Protein AF-A0A2I1I777-F1 (afdb_monomer_lite)

Sequence (122 aa):
MTDQSMSDSGEATPDEAKGPEFEAITSQEALDQIISKRLERERRKYADYDDLKAKAAQADDTASKLAQAQARLDQIEADQQCAQWRSQVSEETGVPAELLRGNTLEELQAHGEAEGAAERRT

Secondary structure (DSSP, 8-state):
------------------PPPPPP--SHHHHHHHHHHHHHHHHHTTTTHHHHHHHHHHHHHHHHHHHHHHHHHHHHHHHHHHHHHHHHHHHHH-S-TTT---SSHHHHHHHHHHHHHHHTT-

Foldseek 3Di:
DDDDDDDDDDDDDPPPPPDDDDDDDPDPVSVVVVVVVVVVVVCVVCVCVVVVVVVVVVVVVVVVVVVVVVVVVVVVVLVVVQQVLLVVLCVVLVPHSVPADDSDSVSRNVRSVVVSVVVVVD

pLDDT: mean 85.63, std 18.11, range [38.62, 98.38]

Struc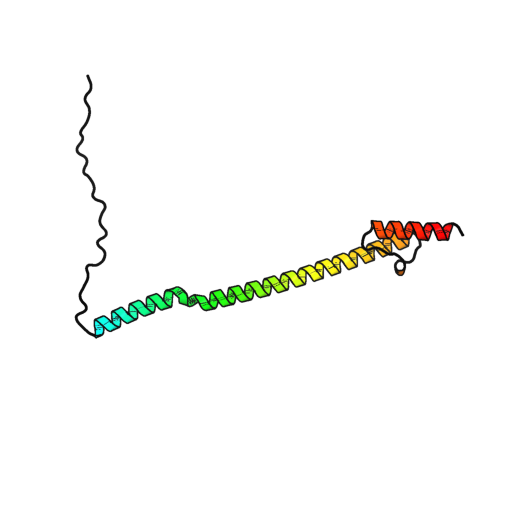ture (mmCIF, N/CA/C/O backbone):
data_AF-A0A2I1I777-F1
#
_entry.id   AF-A0A2I1I777-F1
#
loop_
_atom_site.group_PDB
_atom_site.id
_atom_site.type_symbol
_atom_site.label_atom_id
_atom_site.label_alt_id
_atom_site.label_comp_id
_atom_site.label_asym_id
_atom_site.label_entity_id
_atom_site.label_seq_id
_atom_site.pdbx_PDB_ins_code
_atom_site.Cartn_x
_atom_site.Cartn_y
_atom_site.Cartn_z
_atom_site.occupancy
_atom_site.B_iso_or_equiv
_atom_site.auth_seq_id
_atom_site.auth_comp_id
_atom_site.auth_asym_id
_atom_site.auth_atom_id
_atom_site.pdbx_PDB_model_num
ATOM 1 N N . MET A 1 1 ? 78.706 17.013 10.220 1.00 38.62 1 MET A N 1
ATOM 2 C CA . MET A 1 1 ? 77.510 17.669 9.662 1.00 38.62 1 MET A CA 1
ATOM 3 C C . MET A 1 1 ? 77.024 16.783 8.539 1.00 38.62 1 MET A C 1
ATOM 5 O O . MET A 1 1 ? 77.784 16.534 7.616 1.00 38.62 1 MET A O 1
ATOM 9 N N . THR A 1 2 ? 75.845 16.205 8.730 1.00 46.03 2 THR A N 1
ATOM 10 C CA . THR A 1 2 ? 75.063 15.468 7.738 1.00 46.03 2 THR A CA 1
ATOM 11 C C . THR A 1 2 ? 74.931 16.279 6.457 1.00 46.03 2 THR A C 1
ATOM 13 O O . THR A 1 2 ? 74.611 17.460 6.549 1.00 46.03 2 THR A O 1
ATOM 16 N N . ASP A 1 3 ? 75.096 15.646 5.300 1.00 38.94 3 ASP A N 1
ATOM 17 C CA . ASP A 1 3 ? 74.201 15.946 4.189 1.00 38.94 3 ASP A CA 1
ATOM 18 C C . ASP A 1 3 ? 73.874 14.661 3.427 1.00 38.94 3 ASP A C 1
ATOM 20 O O . ASP A 1 3 ? 74.713 13.780 3.228 1.00 38.94 3 ASP A O 1
ATOM 24 N N . GLN A 1 4 ? 72.590 14.530 3.148 1.00 43.94 4 GLN A N 1
ATOM 25 C CA . GLN A 1 4 ? 71.863 13.350 2.734 1.00 43.94 4 GLN A CA 1
ATOM 26 C C . GLN A 1 4 ? 71.060 13.758 1.496 1.00 43.94 4 GLN A C 1
ATOM 28 O O . GLN A 1 4 ? 70.528 14.864 1.451 1.00 43.94 4 GLN A O 1
ATOM 33 N N . SER A 1 5 ? 70.885 12.819 0.562 1.00 48.41 5 SER A N 1
ATOM 34 C CA . SER A 1 5 ? 70.119 12.942 -0.695 1.00 48.41 5 SER A CA 1
ATOM 35 C C . SER A 1 5 ? 70.885 13.658 -1.821 1.00 48.41 5 SER A C 1
ATOM 37 O O . SER A 1 5 ? 71.534 14.665 -1.610 1.00 48.41 5 SER A O 1
ATOM 39 N N . MET A 1 6 ? 70.928 13.144 -3.047 1.00 40.69 6 MET A N 1
ATOM 40 C CA . MET A 1 6 ? 69.779 12.693 -3.825 1.00 40.69 6 MET A CA 1
ATOM 41 C C . MET A 1 6 ? 70.015 11.307 -4.431 1.00 40.69 6 MET A C 1
ATOM 43 O O . MET A 1 6 ? 70.941 11.096 -5.212 1.00 40.69 6 MET A O 1
ATOM 47 N N . SER A 1 7 ? 69.157 10.359 -4.051 1.00 40.34 7 SER A N 1
ATOM 48 C CA . SER A 1 7 ? 68.956 9.132 -4.812 1.00 40.34 7 SER A CA 1
ATOM 49 C C . SER A 1 7 ? 68.164 9.468 -6.066 1.00 40.34 7 SER A C 1
ATOM 51 O O . SER A 1 7 ? 67.049 9.978 -5.990 1.00 40.34 7 SER A O 1
ATOM 53 N N . ASP A 1 8 ? 68.786 9.156 -7.193 1.00 49.66 8 ASP A N 1
ATOM 54 C CA . ASP A 1 8 ? 68.143 8.758 -8.433 1.00 49.66 8 ASP A CA 1
ATOM 55 C C . ASP A 1 8 ? 66.994 7.778 -8.130 1.00 49.66 8 ASP A C 1
ATOM 57 O O . ASP A 1 8 ? 67.182 6.719 -7.526 1.00 49.66 8 ASP A O 1
ATOM 61 N N . SER A 1 9 ? 65.770 8.167 -8.463 1.00 41.19 9 SER A N 1
ATOM 62 C CA . SER A 1 9 ? 64.634 7.255 -8.549 1.00 41.19 9 SER A CA 1
ATOM 63 C C . SER A 1 9 ? 63.672 7.823 -9.567 1.00 41.19 9 SER A C 1
ATOM 65 O O . SER A 1 9 ? 63.093 8.891 -9.375 1.00 41.19 9 SER A O 1
ATOM 67 N N . GLY A 1 10 ? 63.608 7.097 -10.681 1.00 39.56 10 GLY A N 1
ATOM 68 C CA . GLY A 1 10 ? 62.909 7.449 -11.897 1.00 39.56 10 GLY A CA 1
ATOM 69 C C . GLY A 1 10 ? 61.482 7.906 -11.656 1.00 39.56 10 GLY A C 1
ATOM 70 O O . GLY A 1 10 ? 60.682 7.258 -10.979 1.00 39.56 10 GLY A O 1
ATOM 71 N N . GLU A 1 11 ? 61.178 9.027 -12.286 1.00 39.62 11 GLU A N 1
ATOM 72 C CA . GLU A 1 11 ? 59.833 9.503 -12.515 1.00 39.62 11 GLU A CA 1
ATOM 73 C C . GLU A 1 11 ? 59.155 8.520 -13.479 1.00 39.62 11 GLU A C 1
ATOM 75 O O . GLU A 1 11 ? 59.366 8.543 -14.691 1.00 39.62 11 GLU A O 1
ATOM 80 N N . ALA A 1 12 ? 58.408 7.572 -12.913 1.00 43.31 12 ALA A N 1
ATOM 81 C CA . ALA A 1 12 ? 57.490 6.739 -13.667 1.00 43.31 12 ALA A CA 1
ATOM 82 C C . ALA A 1 12 ? 56.360 7.643 -14.167 1.00 43.31 12 ALA A C 1
ATOM 84 O O . ALA A 1 12 ? 55.487 8.061 -13.404 1.00 43.31 12 ALA A O 1
ATOM 85 N N . THR A 1 13 ? 56.409 7.970 -15.453 1.00 43.97 13 THR A N 1
ATOM 86 C CA . THR A 1 13 ? 55.297 8.575 -16.174 1.00 43.97 13 THR A CA 1
ATOM 87 C C . THR A 1 13 ? 54.058 7.685 -16.012 1.00 43.97 13 THR A C 1
ATOM 89 O O . THR A 1 13 ? 54.153 6.469 -16.200 1.00 43.97 13 THR A O 1
ATOM 92 N N . PRO A 1 14 ? 52.890 8.238 -15.633 1.00 48.19 14 PRO A N 1
ATOM 93 C CA . PRO A 1 14 ? 51.645 7.490 -15.675 1.00 48.19 14 PRO A CA 1
ATOM 94 C C . PRO A 1 14 ? 51.404 7.067 -17.121 1.00 48.19 14 PRO A C 1
ATOM 96 O O . PRO A 1 14 ? 51.366 7.914 -18.010 1.00 48.19 14 PRO A O 1
ATOM 99 N N . ASP A 1 15 ? 51.292 5.759 -17.326 1.00 45.09 15 ASP A N 1
ATOM 100 C CA . ASP A 1 15 ? 50.924 5.108 -18.577 1.00 45.09 15 ASP A CA 1
ATOM 101 C C . ASP A 1 15 ? 49.669 5.789 -19.150 1.00 45.09 15 ASP A C 1
ATOM 103 O O . ASP A 1 15 ? 48.544 5.586 -18.681 1.00 45.09 15 ASP A O 1
ATOM 107 N N . GLU A 1 16 ? 49.874 6.686 -20.118 1.00 53.00 16 GLU A N 1
ATOM 108 C CA . GLU A 1 16 ? 48.813 7.225 -20.952 1.00 53.00 16 GLU A CA 1
ATOM 109 C C . GLU A 1 16 ? 48.214 6.037 -21.696 1.00 53.00 16 GLU A C 1
ATOM 111 O O . GLU A 1 16 ? 48.751 5.580 -22.706 1.00 53.00 16 GLU A O 1
ATOM 116 N N . ALA A 1 17 ? 47.078 5.540 -21.204 1.00 54.75 17 ALA A N 1
ATOM 117 C CA . ALA A 1 17 ? 46.202 4.667 -21.964 1.00 54.75 17 ALA A CA 1
ATOM 118 C C . ALA A 1 17 ? 45.748 5.435 -23.213 1.00 54.75 17 ALA A C 1
ATOM 120 O O . ALA A 1 17 ? 44.706 6.095 -23.222 1.00 54.75 17 ALA A O 1
ATOM 121 N N . LYS A 1 18 ? 46.578 5.390 -24.260 1.00 60.12 18 LYS A N 1
ATOM 122 C CA . LYS A 1 18 ? 46.304 5.931 -25.583 1.00 60.12 18 LYS A CA 1
ATOM 123 C C . LYS A 1 18 ? 45.032 5.233 -26.052 1.00 60.12 18 LYS A C 1
ATOM 125 O O . LYS A 1 18 ? 45.045 4.058 -26.420 1.00 60.12 18 LYS A O 1
ATOM 130 N N . GLY A 1 19 ? 43.905 5.938 -25.952 1.00 68.56 19 GLY A N 1
ATOM 131 C CA . GLY A 1 19 ? 42.663 5.505 -26.577 1.00 68.56 19 GLY A CA 1
ATOM 132 C C . GLY A 1 19 ? 42.920 5.218 -28.061 1.00 68.56 19 GLY A C 1
ATOM 133 O O . GLY A 1 19 ? 43.891 5.740 -28.615 1.00 68.56 19 GLY A O 1
ATOM 134 N N . PRO A 1 20 ? 42.093 4.378 -28.704 1.00 77.44 20 PRO A N 1
ATOM 135 C CA . PRO A 1 20 ? 42.325 3.978 -30.089 1.00 77.44 20 PRO A CA 1
ATOM 136 C C . PRO A 1 20 ? 42.567 5.211 -30.973 1.00 77.44 20 PRO A C 1
ATOM 138 O O . PRO A 1 20 ? 41.773 6.155 -30.943 1.00 77.44 20 PRO A O 1
ATOM 141 N N . GLU A 1 21 ? 43.682 5.214 -31.715 1.00 83.56 21 GLU A N 1
ATOM 142 C CA . GLU A 1 21 ? 43.982 6.263 -32.693 1.00 83.56 21 GLU A CA 1
ATOM 143 C C . GLU A 1 21 ? 42.861 6.316 -33.740 1.00 83.56 21 GLU A C 1
ATOM 145 O O . GLU A 1 21 ? 42.264 5.298 -34.094 1.00 83.56 21 GLU A O 1
ATOM 150 N N . PHE A 1 22 ? 42.519 7.523 -34.194 1.00 83.38 22 PHE A N 1
ATOM 151 C CA . PHE A 1 22 ? 41.424 7.703 -35.140 1.00 83.38 22 PHE A CA 1
ATOM 152 C C . PHE A 1 22 ? 41.762 7.056 -36.487 1.00 83.38 22 PHE A C 1
ATOM 154 O O . PHE A 1 22 ? 42.671 7.498 -37.188 1.00 83.38 22 PHE A O 1
ATOM 161 N N . GLU A 1 23 ? 40.969 6.062 -36.877 1.00 83.75 23 GLU A N 1
ATOM 162 C CA . GLU A 1 23 ? 40.995 5.484 -38.216 1.00 83.75 23 GLU A CA 1
ATOM 163 C C . GLU A 1 23 ? 39.903 6.126 -39.077 1.00 83.75 23 GLU A C 1
ATOM 165 O O . GLU A 1 23 ? 38.711 6.083 -38.753 1.00 83.75 23 GLU A O 1
ATOM 170 N N . ALA A 1 24 ? 40.311 6.740 -40.191 1.00 86.75 24 ALA A N 1
ATOM 171 C CA . ALA A 1 24 ? 39.379 7.344 -41.131 1.00 86.75 24 ALA A CA 1
ATOM 172 C C . ALA A 1 24 ? 38.516 6.267 -41.805 1.00 86.75 24 ALA A C 1
ATOM 174 O O . ALA A 1 24 ? 39.018 5.264 -42.309 1.00 86.75 24 ALA A O 1
ATOM 175 N N . ILE A 1 25 ? 37.208 6.507 -41.858 1.00 89.25 25 ILE A N 1
ATOM 176 C CA . ILE A 1 25 ? 36.258 5.626 -42.538 1.00 89.25 25 ILE A CA 1
ATOM 177 C C . ILE A 1 25 ? 36.419 5.821 -44.050 1.00 89.25 25 ILE A C 1
ATOM 179 O O . ILE A 1 25 ? 36.154 6.904 -44.568 1.00 89.25 25 ILE A O 1
ATOM 183 N N . THR A 1 26 ? 36.858 4.781 -44.759 1.00 91.00 26 THR A N 1
ATOM 184 C CA . THR A 1 26 ? 37.177 4.838 -46.200 1.00 91.00 26 THR A CA 1
ATOM 185 C C . THR A 1 26 ? 36.155 4.131 -47.094 1.00 91.00 26 THR A C 1
ATOM 187 O O . THR A 1 26 ? 36.318 4.110 -48.313 1.00 91.00 26 THR A O 1
ATOM 190 N N . SER A 1 27 ? 35.080 3.576 -46.521 1.00 94.62 27 SER A N 1
ATOM 191 C CA . SER A 1 27 ? 34.000 2.919 -47.265 1.00 94.62 27 SER A CA 1
ATOM 192 C C . SER A 1 27 ? 32.623 3.155 -46.636 1.00 94.62 27 SER A C 1
ATOM 194 O O . SER A 1 27 ? 32.498 3.364 -45.428 1.00 94.62 27 SER A O 1
ATOM 196 N N . GLN A 1 28 ? 31.573 3.086 -47.463 1.00 94.88 28 GLN A N 1
ATOM 197 C CA . GLN A 1 28 ? 30.183 3.202 -47.008 1.00 94.88 28 GLN A CA 1
ATOM 198 C C . GLN A 1 28 ? 29.801 2.067 -46.047 1.00 94.88 28 GLN A C 1
ATOM 200 O O . GLN A 1 28 ? 29.150 2.300 -45.037 1.00 94.88 28 GLN A O 1
ATOM 205 N N . GLU A 1 29 ? 30.260 0.846 -46.316 1.00 94.75 29 GLU A N 1
ATOM 206 C CA . GLU A 1 29 ? 29.985 -0.305 -45.454 1.00 94.75 29 GLU A CA 1
ATOM 207 C C . GLU A 1 29 ? 30.586 -0.123 -44.051 1.00 94.75 29 GLU A C 1
ATOM 209 O O . GLU A 1 29 ? 29.927 -0.399 -43.048 1.00 94.75 29 GLU A O 1
ATOM 214 N N . ALA A 1 30 ? 31.812 0.406 -43.958 1.00 92.50 30 ALA A N 1
ATOM 215 C CA . ALA A 1 30 ? 32.439 0.707 -42.673 1.00 92.50 30 ALA A CA 1
ATOM 216 C C . ALA A 1 30 ? 31.664 1.791 -41.903 1.00 92.50 30 ALA A C 1
ATOM 218 O O . ALA A 1 30 ? 31.502 1.684 -40.684 1.00 92.50 30 ALA A O 1
ATOM 219 N N . LEU A 1 31 ? 31.126 2.792 -42.609 1.00 93.75 31 LEU A N 1
ATOM 220 C CA . LEU A 1 31 ? 30.256 3.809 -42.020 1.00 93.75 31 LEU A CA 1
ATOM 221 C C . LEU A 1 31 ? 28.979 3.184 -41.436 1.00 93.75 31 LEU A C 1
ATOM 223 O O . LEU A 1 31 ? 28.678 3.391 -40.258 1.00 93.75 31 LEU A O 1
ATOM 227 N N . ASP A 1 32 ? 28.269 2.375 -42.221 1.00 96.00 32 ASP A N 1
ATOM 228 C CA . ASP A 1 32 ? 27.007 1.747 -41.815 1.00 96.00 32 ASP A CA 1
ATOM 229 C C . ASP A 1 32 ? 27.195 0.805 -40.618 1.00 96.00 32 ASP A C 1
ATOM 231 O O . ASP A 1 32 ? 26.379 0.792 -39.689 1.00 96.00 32 ASP A O 1
ATOM 235 N N . GLN A 1 33 ? 28.304 0.059 -40.579 1.00 93.94 33 GLN A N 1
ATOM 236 C CA . GLN A 1 33 ? 28.645 -0.804 -39.447 1.00 93.94 33 GLN A CA 1
ATOM 237 C C . GLN A 1 33 ? 28.900 -0.007 -38.163 1.00 93.94 33 GLN A C 1
ATOM 239 O O . GLN A 1 33 ? 28.422 -0.391 -37.091 1.00 93.94 33 GLN A O 1
ATOM 244 N N . ILE A 1 34 ? 29.649 1.098 -38.240 1.00 93.56 34 ILE A N 1
ATOM 245 C CA . ILE A 1 34 ? 29.945 1.945 -37.076 1.00 93.56 34 ILE A CA 1
ATOM 246 C C . ILE A 1 34 ? 28.662 2.596 -36.551 1.00 93.56 34 ILE A C 1
ATOM 248 O O . ILE A 1 34 ? 28.419 2.579 -35.338 1.00 93.56 34 ILE A O 1
ATOM 252 N N . ILE A 1 35 ? 27.817 3.111 -37.450 1.00 94.50 35 ILE A N 1
ATOM 253 C CA . ILE A 1 35 ? 26.517 3.696 -37.099 1.00 94.50 35 ILE A CA 1
ATOM 254 C C . ILE A 1 35 ? 25.628 2.643 -36.432 1.00 94.50 35 ILE A C 1
ATOM 256 O O . ILE A 1 35 ? 25.095 2.889 -35.350 1.00 94.50 35 ILE A O 1
ATOM 260 N N . SER A 1 36 ? 25.525 1.446 -37.012 1.00 94.88 36 SER A N 1
ATOM 261 C CA . SER A 1 36 ? 24.706 0.356 -36.465 1.00 94.88 36 SER A CA 1
ATOM 262 C C . SER A 1 36 ? 25.171 -0.057 -35.067 1.00 94.88 36 SER A C 1
ATOM 264 O O . SER A 1 36 ? 24.369 -0.092 -34.134 1.00 94.88 36 SER A O 1
ATOM 266 N N . LYS A 1 37 ? 26.484 -0.250 -34.868 1.00 95.31 37 LYS A N 1
ATOM 267 C CA . LYS A 1 37 ? 27.069 -0.544 -33.547 1.00 95.31 37 LYS A CA 1
ATOM 268 C C . LYS A 1 37 ? 26.781 0.561 -32.532 1.00 95.31 37 LYS A C 1
ATOM 270 O O . LYS A 1 37 ? 26.562 0.280 -31.350 1.00 95.31 37 LYS A O 1
ATOM 275 N N . ARG A 1 38 ? 26.807 1.827 -32.958 1.00 95.25 38 ARG A N 1
ATOM 276 C CA . ARG A 1 38 ? 26.503 2.961 -32.080 1.00 95.25 38 ARG A CA 1
ATOM 277 C C . ARG A 1 38 ? 25.025 2.992 -31.697 1.00 95.25 38 ARG A C 1
ATOM 279 O O . ARG A 1 38 ? 24.734 3.137 -30.512 1.00 95.25 38 ARG A O 1
ATOM 286 N N . LEU A 1 39 ? 24.125 2.789 -32.656 1.00 95.25 39 LEU A N 1
ATOM 287 C CA . LEU A 1 39 ? 22.682 2.723 -32.422 1.00 95.25 39 LEU A CA 1
ATOM 288 C C . LEU A 1 39 ? 22.303 1.550 -31.517 1.00 95.25 39 LEU A C 1
ATOM 290 O O . LEU A 1 39 ? 21.504 1.723 -30.602 1.00 95.25 39 LEU A O 1
ATOM 294 N N . GLU A 1 40 ? 22.901 0.374 -31.712 1.00 95.00 40 GLU A N 1
ATOM 295 C CA . GLU A 1 40 ? 22.702 -0.771 -30.819 1.00 95.00 40 GLU A CA 1
ATOM 296 C C . GLU A 1 40 ? 23.119 -0.446 -29.388 1.00 95.00 40 GLU A C 1
ATOM 298 O O . GLU A 1 40 ? 22.373 -0.713 -28.448 1.00 95.00 40 GLU A O 1
ATOM 303 N N . ARG A 1 41 ? 24.298 0.159 -29.211 1.00 94.81 41 ARG A N 1
ATOM 304 C CA . ARG A 1 41 ? 24.768 0.587 -27.891 1.00 94.81 41 ARG A CA 1
ATOM 305 C C . ARG A 1 41 ? 23.831 1.604 -27.258 1.00 94.81 41 ARG A C 1
ATOM 307 O O . ARG A 1 41 ? 23.624 1.539 -26.055 1.00 94.81 41 ARG A O 1
ATOM 314 N N . GLU A 1 42 ? 23.283 2.535 -28.030 1.00 94.44 42 GLU A N 1
ATOM 315 C CA . GLU A 1 42 ? 22.345 3.533 -27.509 1.00 94.44 42 GLU A CA 1
ATOM 316 C C . GLU A 1 42 ? 20.990 2.929 -27.149 1.00 94.44 42 GLU A C 1
ATOM 318 O O . GLU A 1 42 ? 20.486 3.212 -26.067 1.00 94.44 42 GLU A O 1
ATOM 323 N N . ARG A 1 43 ? 20.454 2.017 -27.966 1.00 91.75 43 ARG A N 1
ATOM 324 C CA . ARG A 1 43 ? 19.214 1.289 -27.656 1.00 91.75 43 ARG A CA 1
ATOM 325 C C . ARG A 1 43 ? 19.366 0.371 -26.444 1.00 91.75 43 ARG A C 1
ATOM 327 O O . ARG A 1 43 ? 18.450 0.273 -25.639 1.00 91.75 43 ARG A O 1
ATOM 334 N N . ARG A 1 44 ? 20.532 -0.263 -26.272 1.00 93.69 44 ARG A N 1
ATOM 335 C CA . ARG A 1 44 ? 20.814 -1.131 -25.115 1.00 93.69 44 ARG A CA 1
ATOM 336 C C . ARG A 1 44 ? 20.853 -0.380 -23.786 1.00 93.69 44 ARG A C 1
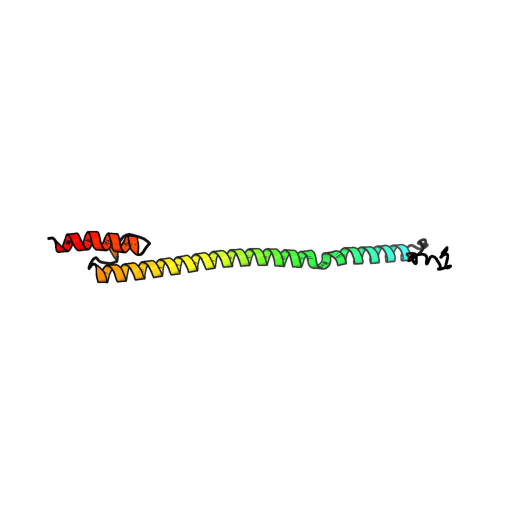ATOM 338 O O . ARG A 1 44 ? 20.558 -0.995 -22.771 1.00 93.69 44 ARG A O 1
ATOM 345 N N . LYS A 1 45 ? 21.198 0.914 -23.769 1.00 93.25 45 LYS A N 1
ATOM 346 C CA . LYS A 1 45 ? 21.313 1.691 -22.517 1.00 93.25 45 LYS A CA 1
ATOM 347 C C . LYS A 1 45 ? 20.010 1.779 -21.724 1.00 93.25 45 LYS A C 1
ATOM 349 O O . LYS A 1 45 ? 20.079 1.968 -20.518 1.00 93.25 45 LYS A O 1
ATOM 354 N N . TYR A 1 46 ? 18.868 1.683 -22.401 1.00 91.94 46 TYR A N 1
ATOM 355 C CA . TYR A 1 46 ? 17.543 1.882 -21.809 1.00 91.94 46 TYR A CA 1
ATOM 356 C C . TYR A 1 46 ? 16.551 0.807 -22.256 1.00 91.94 46 TYR A C 1
ATOM 358 O O . TYR A 1 46 ? 15.349 1.049 -22.290 1.00 91.94 46 TYR A O 1
ATOM 366 N N . ALA A 1 47 ? 17.049 -0.369 -22.645 1.00 92.75 47 ALA A N 1
ATOM 367 C CA . ALA A 1 47 ? 16.198 -1.448 -23.141 1.00 92.75 47 ALA A CA 1
ATOM 368 C C . ALA A 1 47 ? 15.183 -1.934 -22.088 1.00 92.75 47 ALA A C 1
ATOM 370 O O . ALA A 1 47 ? 14.138 -2.458 -22.451 1.00 92.75 47 ALA A O 1
ATOM 371 N N . ASP A 1 48 ? 15.483 -1.738 -20.805 1.00 94.69 48 ASP A N 1
ATOM 372 C CA . ASP A 1 48 ? 14.673 -2.110 -19.646 1.00 94.69 48 ASP A CA 1
ATOM 373 C C . ASP A 1 48 ? 13.858 -0.944 -19.061 1.00 94.69 48 ASP A C 1
ATOM 375 O O . ASP A 1 48 ? 13.139 -1.126 -18.079 1.00 94.69 48 ASP A O 1
ATOM 379 N N . TYR A 1 49 ? 13.950 0.258 -19.635 1.00 94.94 49 TYR A N 1
ATOM 380 C CA . TYR A 1 49 ? 13.341 1.452 -19.049 1.00 94.94 49 TYR A CA 1
ATOM 381 C C . TYR A 1 49 ? 11.817 1.338 -18.934 1.00 94.94 49 TYR A C 1
ATOM 383 O O . TYR A 1 49 ? 11.253 1.643 -17.882 1.00 94.94 49 TYR A O 1
ATOM 391 N N . ASP A 1 50 ? 11.153 0.864 -19.990 1.00 94.38 50 ASP A N 1
ATOM 392 C CA . ASP A 1 50 ? 9.698 0.700 -19.992 1.00 94.38 50 ASP A CA 1
ATOM 393 C C . ASP A 1 50 ? 9.249 -0.367 -18.981 1.00 94.38 50 ASP A C 1
ATOM 395 O O . ASP A 1 50 ? 8.269 -0.160 -18.262 1.00 94.38 50 ASP A O 1
ATOM 399 N N . ASP A 1 51 ? 10.014 -1.454 -18.839 1.00 96.50 51 ASP A N 1
ATOM 400 C CA . ASP A 1 51 ? 9.751 -2.506 -17.852 1.00 96.50 51 ASP A CA 1
ATOM 401 C C . ASP A 1 51 ? 9.928 -1.996 -16.417 1.00 96.50 51 ASP A C 1
ATOM 403 O O . ASP A 1 51 ? 9.109 -2.285 -15.540 1.00 96.50 51 ASP A O 1
ATOM 407 N N . LEU A 1 52 ? 10.985 -1.222 -16.153 1.00 97.12 52 LEU A N 1
ATOM 408 C CA . LEU A 1 52 ? 11.220 -0.604 -14.847 1.00 97.12 52 LEU A CA 1
ATOM 409 C C . LEU A 1 52 ? 10.126 0.409 -14.508 1.00 97.12 52 LEU A C 1
ATOM 411 O O . LEU A 1 52 ? 9.635 0.427 -13.380 1.00 97.12 52 LEU A O 1
ATOM 415 N N . LYS A 1 53 ? 9.695 1.208 -15.487 1.00 97.38 53 LYS A N 1
ATOM 416 C CA . LYS A 1 53 ? 8.594 2.158 -15.326 1.00 97.38 53 LYS A CA 1
ATOM 417 C C . LYS A 1 53 ? 7.274 1.448 -15.022 1.00 97.38 53 LYS A C 1
ATOM 419 O O . LYS A 1 53 ? 6.546 1.883 -14.132 1.00 97.38 53 LYS A O 1
ATOM 424 N N . ALA A 1 54 ? 6.978 0.346 -15.711 1.00 97.88 54 ALA A N 1
ATOM 425 C CA . ALA A 1 54 ? 5.789 -0.461 -15.450 1.00 97.88 54 ALA A CA 1
ATOM 426 C C . ALA A 1 54 ? 5.822 -1.091 -14.049 1.00 97.88 54 ALA A C 1
ATOM 428 O O . ALA A 1 54 ? 4.833 -1.022 -13.319 1.00 97.88 54 ALA A O 1
ATOM 429 N N . LYS A 1 55 ? 6.972 -1.641 -13.635 1.00 97.81 55 LYS A N 1
ATOM 430 C CA . LYS A 1 55 ? 7.162 -2.191 -12.284 1.00 97.81 55 LYS A CA 1
ATOM 431 C C . LYS A 1 55 ? 7.012 -1.130 -11.199 1.00 97.81 55 LYS A C 1
ATOM 433 O O . LYS A 1 55 ? 6.390 -1.414 -10.182 1.00 97.81 55 LYS A O 1
ATOM 438 N N . ALA A 1 56 ? 7.540 0.075 -11.411 1.00 98.06 56 ALA A N 1
ATOM 439 C CA . ALA A 1 56 ? 7.379 1.185 -10.476 1.00 98.06 56 ALA A CA 1
ATOM 440 C C . ALA A 1 56 ? 5.902 1.582 -10.331 1.00 98.06 56 ALA A C 1
ATOM 442 O O . ALA A 1 56 ? 5.390 1.624 -9.218 1.00 98.06 56 ALA A O 1
ATOM 443 N N . ALA A 1 57 ? 5.185 1.750 -11.447 1.00 97.88 57 ALA A N 1
ATOM 444 C CA . ALA A 1 57 ? 3.755 2.058 -11.419 1.00 97.88 57 ALA A CA 1
ATOM 445 C C . ALA A 1 57 ? 2.929 0.959 -10.725 1.00 97.88 57 ALA A C 1
ATOM 447 O O . ALA A 1 57 ? 2.002 1.253 -9.972 1.00 97.88 57 ALA A O 1
ATOM 448 N N . GLN A 1 58 ? 3.275 -0.313 -10.947 1.00 98.12 58 GLN A N 1
ATOM 449 C CA . GLN A 1 58 ? 2.641 -1.432 -10.254 1.00 98.12 58 GLN A CA 1
ATOM 450 C C . GLN A 1 58 ? 2.961 -1.423 -8.754 1.00 98.12 58 GLN A C 1
ATOM 452 O O . GLN A 1 58 ? 2.068 -1.668 -7.946 1.00 98.12 58 GLN A O 1
ATOM 457 N N . ALA A 1 59 ? 4.206 -1.133 -8.369 1.00 98.31 59 ALA A N 1
ATOM 458 C CA . ALA A 1 59 ? 4.600 -1.030 -6.969 1.00 98.31 59 ALA A CA 1
ATOM 459 C C . ALA A 1 59 ? 3.803 0.073 -6.253 1.00 98.31 59 ALA A C 1
ATOM 461 O O . ALA A 1 59 ? 3.224 -0.192 -5.199 1.00 98.31 59 ALA A O 1
ATOM 462 N N . ASP A 1 60 ? 3.676 1.252 -6.864 1.00 97.94 60 ASP A N 1
ATOM 463 C CA . ASP A 1 60 ? 2.892 2.366 -6.320 1.00 97.94 60 ASP A CA 1
ATOM 464 C C . ASP A 1 60 ? 1.406 1.998 -6.145 1.00 97.94 60 ASP A C 1
ATOM 466 O O . ASP A 1 60 ? 0.815 2.247 -5.090 1.00 97.94 60 ASP A O 1
ATOM 470 N N . ASP A 1 61 ? 0.799 1.337 -7.137 1.00 98.00 61 ASP A N 1
ATOM 471 C CA . ASP A 1 61 ? -0.586 0.848 -7.051 1.00 98.00 61 ASP A CA 1
ATOM 472 C C . ASP A 1 61 ? -0.759 -0.191 -5.930 1.00 98.00 61 ASP A C 1
ATOM 474 O O . ASP A 1 61 ? -1.697 -0.112 -5.130 1.00 98.00 61 ASP A O 1
ATOM 478 N N . THR A 1 62 ? 0.173 -1.143 -5.809 1.00 98.25 62 THR A N 1
ATOM 479 C CA . THR A 1 62 ? 0.131 -2.141 -4.729 1.00 98.25 62 THR A CA 1
ATOM 480 C C . THR A 1 62 ? 0.298 -1.511 -3.349 1.00 98.25 62 THR A C 1
ATOM 482 O O . THR A 1 62 ? -0.428 -1.889 -2.430 1.00 98.25 62 THR A O 1
ATOM 485 N N . ALA A 1 63 ? 1.178 -0.518 -3.201 1.00 98.19 63 ALA A N 1
ATOM 486 C CA . ALA A 1 63 ? 1.365 0.208 -1.951 1.00 98.19 63 ALA A CA 1
ATOM 487 C C . ALA A 1 63 ? 0.098 0.981 -1.554 1.00 98.19 63 ALA A C 1
ATOM 489 O O . ALA A 1 63 ? -0.315 0.934 -0.394 1.00 98.19 63 ALA A O 1
ATOM 490 N N . SER A 1 64 ? -0.575 1.624 -2.515 1.00 98.00 64 SER A N 1
ATOM 491 C CA . SER A 1 64 ? -1.850 2.309 -2.270 1.00 98.00 64 SER A CA 1
ATOM 492 C C . SER A 1 64 ? -2.939 1.342 -1.795 1.00 98.00 64 SER A C 1
ATOM 494 O O . SER A 1 64 ? -3.627 1.603 -0.805 1.00 98.00 64 SER A O 1
ATOM 496 N N . LYS A 1 65 ? -3.070 0.185 -2.455 1.00 98.19 65 LYS A N 1
ATOM 497 C CA . LYS A 1 65 ? -4.034 -0.857 -2.068 1.00 98.19 65 LYS A CA 1
ATOM 498 C C . LYS A 1 65 ? -3.734 -1.436 -0.689 1.00 98.19 65 LYS A C 1
ATOM 500 O O . LYS A 1 65 ? -4.664 -1.653 0.084 1.00 98.19 65 LYS A O 1
ATOM 505 N N . LEU A 1 66 ? -2.458 -1.650 -0.369 1.00 98.38 66 LEU A N 1
ATOM 506 C CA . LEU A 1 66 ? -2.025 -2.115 0.947 1.00 98.38 66 LEU A CA 1
ATOM 507 C C . LEU A 1 66 ? -2.407 -1.108 2.038 1.00 98.38 66 LEU A C 1
ATOM 509 O O . LEU A 1 66 ? -3.004 -1.497 3.035 1.00 98.38 66 LEU A O 1
ATOM 513 N N . ALA A 1 67 ? -2.132 0.182 1.828 1.00 98.25 67 ALA A N 1
ATOM 514 C CA . ALA A 1 67 ? -2.480 1.230 2.785 1.00 98.25 67 ALA A CA 1
ATOM 515 C C . ALA A 1 67 ? -3.997 1.308 3.030 1.00 98.25 67 ALA A C 1
ATOM 517 O O . ALA A 1 67 ? -4.440 1.415 4.172 1.00 98.25 67 ALA A O 1
ATOM 518 N N . GLN A 1 68 ? -4.809 1.191 1.974 1.00 98.19 68 GLN A N 1
ATOM 519 C CA . GLN A 1 68 ? -6.268 1.149 2.106 1.00 98.19 68 GLN A CA 1
ATOM 520 C C . GLN A 1 68 ? -6.755 -0.100 2.846 1.00 98.19 68 GLN A C 1
ATOM 522 O O . GLN A 1 68 ? -7.698 -0.018 3.630 1.00 98.19 68 GLN A O 1
ATOM 527 N N . ALA A 1 69 ? -6.141 -1.257 2.590 1.00 98.19 69 ALA A N 1
ATOM 528 C CA . ALA A 1 69 ? -6.474 -2.491 3.289 1.00 98.19 69 ALA A CA 1
ATOM 529 C C . ALA A 1 69 ? -6.124 -2.396 4.780 1.00 98.19 69 ALA A C 1
ATOM 531 O O . ALA A 1 69 ? -6.959 -2.748 5.608 1.00 98.19 69 ALA A O 1
ATOM 532 N N . GLN A 1 70 ? -4.950 -1.852 5.116 1.00 98.25 70 GLN A N 1
ATOM 533 C CA . GLN A 1 70 ? -4.534 -1.653 6.502 1.00 98.25 70 GLN A CA 1
ATOM 534 C C . GLN A 1 70 ? -5.484 -0.706 7.239 1.00 98.25 70 GLN A C 1
ATOM 536 O O . GLN A 1 70 ? -5.994 -1.068 8.288 1.00 98.25 70 GLN A O 1
ATOM 541 N N . ALA A 1 71 ? -5.836 0.436 6.642 1.00 98.25 71 ALA A N 1
ATOM 542 C CA . ALA A 1 71 ? -6.782 1.370 7.254 1.00 98.25 71 ALA A CA 1
ATOM 543 C C . ALA A 1 71 ? -8.161 0.736 7.527 1.00 98.25 71 ALA A C 1
ATOM 545 O O . ALA A 1 71 ? -8.820 1.066 8.509 1.00 98.25 71 ALA A O 1
ATOM 546 N N . ARG A 1 72 ? -8.612 -0.189 6.667 1.00 98.00 72 ARG A N 1
ATOM 547 C CA . ARG A 1 72 ? -9.857 -0.940 6.897 1.00 98.00 72 ARG A CA 1
ATOM 548 C C . ARG A 1 72 ? -9.721 -1.956 8.023 1.00 98.00 72 ARG A C 1
ATOM 550 O O . ARG A 1 72 ? -10.681 -2.131 8.765 1.00 98.00 72 ARG A O 1
ATOM 557 N N . LEU A 1 73 ? -8.578 -2.632 8.128 1.00 98.19 73 LEU A N 1
ATOM 558 C CA . LEU A 1 73 ? -8.308 -3.545 9.238 1.00 98.19 73 LEU A CA 1
ATOM 559 C C . LEU 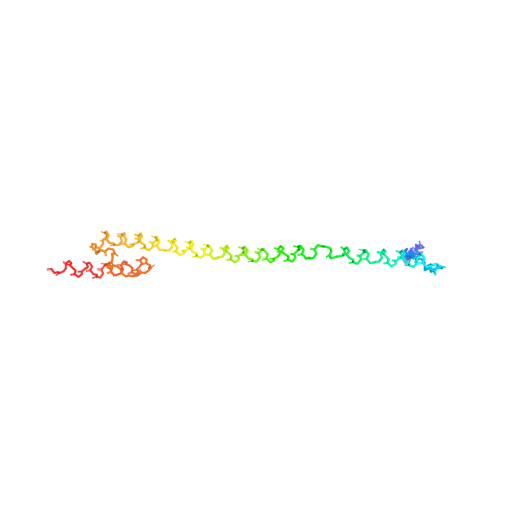A 1 73 ? -8.291 -2.784 10.561 1.00 98.19 73 LEU A C 1
ATOM 561 O O . LEU A 1 73 ? -9.035 -3.159 11.458 1.00 98.19 73 LEU A O 1
ATOM 565 N N . ASP A 1 74 ? -7.567 -1.667 10.627 1.00 97.88 74 ASP A N 1
ATOM 566 C CA . ASP A 1 74 ? -7.490 -0.827 11.825 1.00 97.88 74 ASP A CA 1
ATOM 567 C C . ASP A 1 74 ? -8.887 -0.331 12.250 1.00 97.88 74 ASP A C 1
ATOM 569 O O . ASP A 1 74 ? -9.222 -0.344 13.433 1.00 97.88 74 ASP A O 1
ATOM 573 N N . GLN A 1 75 ? -9.744 0.047 11.290 1.00 97.19 75 GLN A N 1
ATOM 574 C CA . GLN A 1 75 ? -11.128 0.437 11.580 1.00 97.19 75 GLN A CA 1
ATOM 575 C C . GLN A 1 75 ? -11.955 -0.728 12.139 1.00 97.19 75 GLN A C 1
ATOM 577 O O . GLN A 1 75 ? -12.683 -0.550 13.111 1.00 97.19 75 GLN A O 1
ATOM 582 N N . ILE A 1 76 ? -11.851 -1.918 11.540 1.00 97.88 76 ILE A N 1
ATOM 583 C CA . ILE A 1 76 ? -12.575 -3.106 12.011 1.00 97.88 76 ILE A CA 1
ATOM 584 C C . ILE A 1 76 ? -12.106 -3.495 13.416 1.00 97.88 76 ILE A C 1
ATOM 586 O O . ILE A 1 76 ? -12.933 -3.836 14.260 1.00 97.88 76 ILE A O 1
ATOM 590 N N . GLU A 1 77 ? -10.802 -3.439 13.677 1.00 97.50 77 GLU A N 1
ATOM 591 C CA . GLU A 1 77 ? -10.229 -3.716 14.995 1.00 97.50 77 GLU A CA 1
ATOM 592 C C . GLU A 1 77 ? -10.717 -2.701 16.036 1.00 97.50 77 GLU A C 1
ATOM 594 O O . GLU A 1 77 ? -11.170 -3.102 17.110 1.00 97.50 77 GLU A O 1
ATOM 599 N N . ALA A 1 78 ? -10.727 -1.407 15.699 1.00 96.25 78 ALA A N 1
ATOM 600 C CA . ALA A 1 78 ? -11.262 -0.360 16.565 1.00 96.25 78 ALA A CA 1
ATOM 601 C C . ALA A 1 78 ? -12.764 -0.550 16.849 1.00 96.25 78 ALA A C 1
ATOM 603 O O . ALA A 1 78 ? -13.192 -0.441 18.000 1.00 96.25 78 ALA A O 1
ATOM 604 N N . ASP A 1 79 ? -13.565 -0.890 15.835 1.00 94.94 79 ASP A N 1
ATOM 605 C CA . ASP A 1 79 ? -15.003 -1.138 15.986 1.00 94.94 79 ASP A CA 1
ATOM 606 C C . ASP A 1 79 ? -15.270 -2.359 16.882 1.00 94.94 79 ASP A C 1
ATOM 608 O O . ASP A 1 79 ? -16.140 -2.318 17.759 1.00 94.94 79 ASP A O 1
ATOM 612 N N . GLN A 1 80 ? -14.499 -3.439 16.704 1.00 96.88 80 GLN A N 1
ATOM 613 C CA . GLN A 1 80 ? -14.575 -4.633 17.549 1.00 96.88 80 GLN A CA 1
ATOM 614 C C . GLN A 1 80 ? -14.185 -4.326 18.994 1.00 96.88 80 GLN A C 1
ATOM 616 O O . GLN A 1 80 ? -14.877 -4.756 19.918 1.00 96.88 80 GLN A O 1
ATOM 621 N N . GLN A 1 81 ? -13.112 -3.563 19.198 1.00 96.56 81 GLN A N 1
ATOM 622 C CA . GLN A 1 81 ? -12.670 -3.149 20.524 1.00 96.56 81 GLN A CA 1
ATOM 623 C C . GLN A 1 81 ? -13.730 -2.282 21.217 1.00 96.56 81 GLN A C 1
ATOM 625 O O . GLN A 1 81 ? -14.093 -2.550 22.362 1.00 96.56 81 GLN A O 1
ATOM 630 N N . CYS A 1 82 ? -14.308 -1.313 20.504 1.00 95.12 82 CYS A N 1
ATOM 631 C CA . CYS A 1 82 ? -15.405 -0.494 21.014 1.00 95.12 82 CYS A CA 1
ATOM 632 C C . CYS A 1 82 ? -16.629 -1.338 21.390 1.00 95.12 82 CYS A C 1
ATOM 634 O O . CYS A 1 82 ? -17.249 -1.098 22.425 1.00 95.12 82 CYS A O 1
ATOM 636 N N . ALA A 1 83 ? -16.993 -2.330 20.572 1.00 94.88 83 ALA A N 1
ATOM 637 C CA . ALA A 1 83 ? -18.103 -3.232 20.872 1.00 94.88 83 ALA A CA 1
ATOM 638 C C . ALA A 1 83 ? -17.838 -4.076 22.132 1.00 94.88 83 ALA A C 1
ATOM 640 O O . ALA A 1 83 ? -18.733 -4.229 22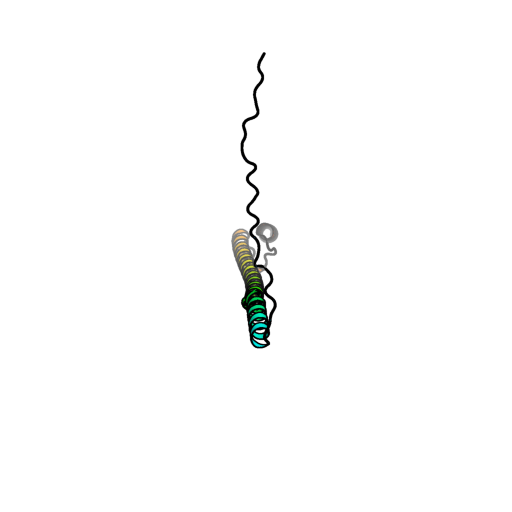.964 1.00 94.88 83 ALA A O 1
ATOM 641 N N . GLN A 1 84 ? -16.609 -4.570 22.309 1.00 96.25 84 GLN A N 1
ATOM 642 C CA . GLN A 1 84 ? -16.211 -5.300 23.515 1.00 96.25 84 GLN A CA 1
ATOM 643 C C . GLN A 1 84 ? -16.289 -4.418 24.762 1.00 96.25 84 GLN A C 1
ATOM 645 O O . GLN A 1 84 ? -16.886 -4.829 25.756 1.00 96.25 84 GLN A O 1
ATOM 650 N N . TRP A 1 85 ? -15.761 -3.193 24.703 1.00 96.81 85 TRP A N 1
ATOM 651 C CA . TRP A 1 85 ? -15.862 -2.242 25.812 1.00 96.81 85 TRP A CA 1
ATOM 652 C C . TRP A 1 85 ? -17.311 -1.894 26.146 1.00 96.81 85 TRP A C 1
ATOM 654 O O . TRP A 1 85 ? -17.672 -1.875 27.319 1.00 96.81 85 TRP A O 1
ATOM 664 N N . ARG A 1 86 ? -18.174 -1.693 25.141 1.00 96.06 86 ARG A N 1
ATOM 665 C CA . ARG A 1 86 ? -19.614 -1.475 25.369 1.00 96.06 86 ARG A CA 1
ATOM 666 C C . ARG A 1 86 ? -20.259 -2.650 26.101 1.00 96.06 86 ARG A C 1
ATOM 668 O O . ARG A 1 86 ? -21.051 -2.420 27.008 1.00 96.06 86 ARG A O 1
ATOM 675 N N . SER A 1 87 ? -19.913 -3.889 25.747 1.00 95.19 87 SER A N 1
ATOM 676 C CA . SER A 1 87 ? -20.415 -5.076 26.455 1.00 95.19 87 SER A CA 1
ATOM 677 C C . SER A 1 87 ? -19.947 -5.104 27.910 1.00 95.19 87 SER A C 1
ATOM 679 O O . SER A 1 87 ? -20.766 -5.272 28.806 1.00 95.19 87 SER A O 1
ATOM 681 N N . GLN A 1 88 ? -18.654 -4.873 28.154 1.00 94.81 88 GLN A N 1
ATOM 682 C CA . GLN A 1 88 ? -18.073 -4.882 29.503 1.00 94.81 88 GLN A CA 1
ATOM 683 C C . GLN A 1 88 ? -18.708 -3.820 30.403 1.00 94.81 88 GLN A C 1
ATOM 685 O O . GLN A 1 88 ? -19.186 -4.126 31.491 1.00 94.81 88 GLN A O 1
ATOM 690 N N . VAL A 1 89 ? -18.792 -2.580 29.921 1.00 95.19 89 VAL A N 1
ATOM 691 C CA . VAL A 1 89 ? -19.411 -1.489 30.681 1.00 95.19 89 VAL A CA 1
ATOM 692 C C . VAL A 1 89 ? -20.897 -1.755 30.914 1.00 95.19 89 VAL A C 1
ATOM 694 O O . VAL A 1 89 ? -21.419 -1.432 31.981 1.00 95.19 89 VAL A O 1
ATOM 697 N N . SER A 1 90 ? -21.590 -2.362 29.949 1.00 94.44 90 SER A N 1
ATOM 698 C CA . SER A 1 90 ? -22.998 -2.730 30.106 1.00 94.44 90 SER A CA 1
ATOM 699 C C . SER A 1 90 ? -23.202 -3.744 31.230 1.00 94.44 90 SER A C 1
ATOM 701 O O . SER A 1 90 ? -24.083 -3.560 32.069 1.00 94.44 90 SER A O 1
ATOM 703 N N . GLU A 1 91 ? -22.349 -4.768 31.292 1.00 93.31 91 GLU A N 1
ATOM 704 C CA . GLU A 1 91 ? -22.360 -5.774 32.358 1.00 93.31 91 GLU A CA 1
ATOM 705 C C . GLU A 1 91 ? -22.055 -5.165 33.736 1.00 93.31 91 GLU A C 1
ATOM 707 O O . GLU A 1 91 ? -22.702 -5.518 34.722 1.00 93.31 91 GLU A O 1
ATOM 712 N N . GLU A 1 92 ? -21.111 -4.223 33.816 1.00 92.44 92 GLU A N 1
ATOM 713 C CA . GLU A 1 92 ? -20.706 -3.579 35.074 1.00 92.44 92 GLU A CA 1
ATOM 714 C C . GLU A 1 92 ? -21.743 -2.579 35.606 1.00 92.44 92 GLU A C 1
ATOM 716 O O . GLU A 1 92 ? -21.990 -2.489 36.814 1.00 92.44 92 GLU A O 1
ATOM 721 N N . THR A 1 93 ? -22.348 -1.798 34.711 1.00 92.19 93 THR A N 1
ATOM 722 C CA . THR A 1 93 ? -23.217 -0.671 35.084 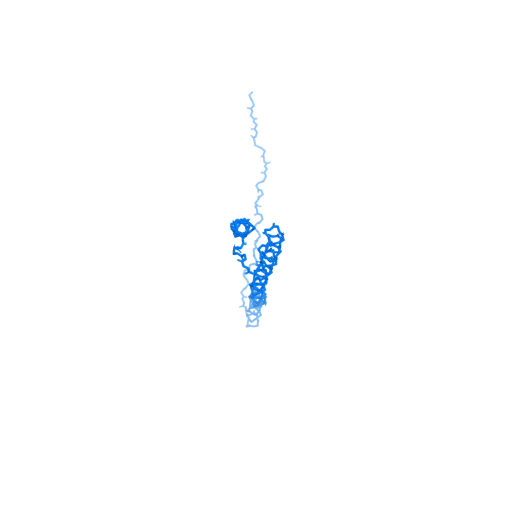1.00 92.19 93 THR A CA 1
ATOM 723 C C . THR A 1 93 ? -24.697 -1.032 35.083 1.00 92.19 93 THR A C 1
ATOM 725 O O . THR A 1 93 ? -25.485 -0.344 35.734 1.00 92.19 93 THR A O 1
ATOM 728 N N . GLY A 1 94 ? -25.073 -2.115 34.395 1.00 90.19 94 GLY A N 1
ATOM 729 C CA . GLY A 1 94 ? -26.459 -2.528 34.173 1.00 90.19 94 GLY A CA 1
ATOM 730 C C . GLY A 1 94 ? -27.160 -1.767 33.043 1.00 90.19 94 GLY A C 1
ATOM 731 O O . GLY A 1 94 ? -28.282 -2.116 32.683 1.00 90.19 94 GLY A O 1
ATOM 732 N N . VAL A 1 95 ? -26.505 -0.761 32.456 1.00 91.69 95 VAL A N 1
ATOM 733 C CA . VAL A 1 95 ? -27.038 0.021 31.336 1.00 91.69 95 VAL A CA 1
ATOM 734 C C . VAL A 1 95 ? -26.864 -0.782 30.043 1.00 91.69 95 VAL A C 1
ATOM 736 O O . VAL A 1 95 ? -25.746 -1.211 29.760 1.00 91.69 95 VAL A O 1
ATOM 739 N N . PRO A 1 96 ? -27.904 -0.993 29.218 1.00 92.25 96 PRO A N 1
ATOM 740 C CA . PRO A 1 96 ? -27.775 -1.715 27.952 1.00 92.25 96 PRO A CA 1
ATOM 741 C C . PRO A 1 96 ? -26.687 -1.137 27.033 1.00 92.25 96 PRO A C 1
ATOM 743 O O . PRO A 1 96 ? -26.640 0.072 26.805 1.00 92.25 96 PRO A O 1
ATOM 746 N N . ALA A 1 97 ? -25.857 -2.005 26.444 1.00 92.31 97 ALA A N 1
ATOM 747 C CA . ALA A 1 97 ? -24.734 -1.622 25.578 1.00 92.31 97 ALA A CA 1
ATOM 748 C C . ALA A 1 97 ? -25.124 -0.695 24.408 1.00 92.31 97 ALA A C 1
ATOM 750 O O . ALA A 1 97 ? -24.320 0.130 23.979 1.00 92.31 97 ALA A O 1
ATOM 751 N N . GLU A 1 98 ? -26.363 -0.801 23.916 1.00 91.00 98 GLU A N 1
ATOM 752 C CA . GLU A 1 98 ? -26.918 0.043 22.847 1.00 91.00 98 GLU A CA 1
ATOM 753 C C . GLU A 1 98 ? -27.120 1.510 23.262 1.00 91.00 98 GLU A C 1
ATOM 755 O O . GLU A 1 98 ? -27.145 2.396 22.409 1.00 91.00 98 GLU A O 1
ATOM 760 N N . LEU A 1 99 ? -27.267 1.777 24.564 1.00 92.56 99 LEU A N 1
ATOM 761 C CA . LEU A 1 99 ? -27.463 3.121 25.109 1.00 92.56 99 LEU A CA 1
ATOM 762 C C . LEU A 1 99 ? -26.144 3.796 25.500 1.00 92.56 99 LEU A C 1
ATOM 764 O O . LEU A 1 99 ? -26.124 5.011 25.707 1.00 92.56 99 LEU A O 1
ATOM 768 N N . LEU A 1 100 ? -25.044 3.041 25.581 1.00 93.12 100 LEU A N 1
ATOM 769 C CA . LEU A 1 100 ? -23.734 3.572 25.945 1.00 93.12 100 LEU A CA 1
ATOM 770 C C . LEU A 1 100 ? -23.132 4.406 24.811 1.00 93.12 100 LEU A C 1
ATOM 772 O O . LEU A 1 100 ? -22.985 3.950 23.674 1.00 93.12 100 LEU A O 1
ATOM 776 N N . ARG A 1 101 ? -22.736 5.638 25.141 1.00 91.94 101 ARG A N 1
ATOM 777 C CA . ARG A 1 101 ? -22.137 6.586 24.197 1.00 91.94 101 ARG A CA 1
ATOM 778 C C . ARG A 1 101 ? -20.657 6.773 24.474 1.00 91.94 101 ARG A C 1
ATOM 780 O O . ARG A 1 101 ? -20.252 6.886 25.622 1.00 91.94 101 ARG A O 1
ATOM 787 N N . GLY A 1 102 ? -19.883 6.848 23.400 1.00 91.62 102 GLY A N 1
ATOM 788 C CA . GLY A 1 102 ? -18.432 6.985 23.452 1.00 91.62 102 GLY A CA 1
ATOM 789 C C . GLY A 1 102 ? -17.747 6.025 22.491 1.00 91.62 102 GLY A C 1
ATOM 790 O O . GLY A 1 102 ? -18.348 5.035 22.061 1.00 91.62 102 GLY A O 1
ATOM 791 N N . ASN A 1 103 ? -16.505 6.342 22.144 1.00 90.12 103 ASN A N 1
ATOM 792 C CA . ASN A 1 103 ? -15.635 5.503 21.315 1.00 90.12 103 ASN A CA 1
ATOM 793 C C . ASN A 1 103 ? -14.357 5.078 22.054 1.00 90.12 103 ASN A C 1
ATOM 795 O O . ASN A 1 103 ? -13.516 4.393 21.481 1.00 90.12 103 ASN A O 1
ATOM 799 N N . THR A 1 104 ? -14.206 5.462 23.321 1.00 92.88 104 THR A N 1
ATOM 800 C CA . THR A 1 104 ? -13.147 4.965 24.205 1.00 92.88 104 THR A CA 1
ATOM 801 C C . THR A 1 104 ? -13.751 4.286 25.424 1.00 92.88 104 THR A C 1
ATOM 803 O O . THR A 1 104 ? -14.914 4.517 25.764 1.00 92.88 104 THR A O 1
ATOM 806 N N . LEU A 1 105 ? -12.960 3.451 26.097 1.00 91.62 105 LEU A N 1
ATOM 807 C CA . LEU A 1 105 ? -13.389 2.796 27.327 1.00 91.62 105 LEU A CA 1
ATOM 808 C C . LEU A 1 105 ? -13.806 3.820 28.392 1.00 91.62 105 LEU A C 1
ATOM 810 O O . LEU A 1 105 ? -14.851 3.656 29.010 1.00 91.62 105 LEU A O 1
ATOM 814 N N . GLU A 1 106 ? -13.036 4.894 28.561 1.00 93.12 106 GLU A N 1
ATOM 815 C CA . GLU A 1 106 ? -13.296 5.921 29.571 1.00 93.12 106 GLU A CA 1
ATOM 816 C C . GLU A 1 106 ? -14.608 6.669 29.310 1.00 93.12 106 GLU A C 1
ATOM 818 O O . GLU A 1 106 ? -15.375 6.909 30.241 1.00 93.12 106 GLU A O 1
ATOM 823 N N . GLU A 1 107 ? -14.895 7.022 28.050 1.00 93.25 107 GLU A N 1
ATOM 824 C CA . GLU A 1 107 ? -16.158 7.673 27.679 1.00 93.25 107 GLU A CA 1
ATOM 825 C C . GLU A 1 107 ? -17.352 6.754 27.948 1.00 93.25 107 GLU A C 1
ATOM 827 O O . GLU A 1 107 ? -18.358 7.185 28.518 1.00 93.25 107 GLU A O 1
ATOM 832 N N . LEU A 1 108 ? -17.217 5.477 27.575 1.00 94.00 108 LEU A N 1
ATOM 833 C CA . LEU A 1 108 ? -18.247 4.468 27.788 1.00 94.00 108 LEU A CA 1
ATOM 834 C C . LEU A 1 108 ? -18.506 4.252 29.281 1.00 94.00 108 LEU A C 1
ATOM 836 O O . LEU A 1 108 ? -19.664 4.286 29.697 1.00 94.00 108 LEU A O 1
ATOM 840 N N . GLN A 1 109 ? -17.451 4.087 30.082 1.00 92.94 109 GLN A N 1
ATOM 841 C CA . GLN A 1 109 ? -17.531 3.927 31.537 1.00 92.94 109 GLN A CA 1
ATOM 842 C C . GLN A 1 109 ? -18.194 5.133 32.196 1.00 92.94 109 GLN A C 1
ATOM 844 O O . GLN A 1 109 ? -19.164 4.965 32.931 1.00 92.94 109 GLN A O 1
ATOM 849 N N . ALA A 1 110 ? -17.741 6.348 31.877 1.00 93.62 110 ALA A N 1
ATOM 850 C CA . ALA A 1 110 ? -18.315 7.569 32.432 1.00 93.62 110 ALA A CA 1
ATOM 851 C C . ALA A 1 110 ? -19.818 7.690 32.125 1.00 93.62 110 ALA A C 1
ATOM 853 O O . ALA A 1 110 ? -20.601 8.071 32.996 1.00 93.62 110 ALA A O 1
ATOM 854 N N . HIS A 1 111 ? -20.235 7.338 30.903 1.00 91.62 111 HIS A N 1
ATOM 855 C CA . HIS A 1 111 ? -21.646 7.341 30.526 1.00 91.62 111 HIS A CA 1
ATOM 856 C C . HIS A 1 111 ? -22.447 6.255 31.260 1.00 91.62 111 HIS A C 1
ATOM 858 O O . HIS A 1 111 ? -23.520 6.533 31.793 1.00 91.62 111 HIS A O 1
ATOM 864 N N . GLY A 1 112 ? -21.932 5.023 31.311 1.00 91.69 112 GLY A N 1
ATOM 865 C CA . GLY A 1 112 ? -22.599 3.908 31.985 1.00 91.69 112 GLY A CA 1
ATOM 866 C C . GLY A 1 112 ? -22.755 4.134 33.489 1.00 91.69 112 GLY A C 1
ATOM 867 O O . GLY A 1 112 ? -23.819 3.873 34.048 1.00 91.69 112 GLY A O 1
ATOM 868 N N . GLU A 1 113 ? -21.734 4.677 34.152 1.00 91.38 113 GLU A N 1
ATOM 869 C CA . GLU A 1 113 ? -21.796 5.020 35.574 1.00 91.38 113 GLU A CA 1
ATOM 870 C C . GLU A 1 113 ? -22.821 6.121 35.857 1.00 91.38 113 GLU A C 1
ATOM 872 O O . GLU A 1 113 ? -23.587 6.004 36.817 1.00 91.38 113 GLU A O 1
ATOM 877 N N . ALA A 1 114 ? -22.865 7.167 35.024 1.00 90.94 114 ALA A N 1
ATOM 878 C CA . ALA A 1 114 ? -23.803 8.273 35.186 1.00 90.94 114 ALA A CA 1
ATOM 879 C C . ALA A 1 114 ? -25.267 7.808 35.088 1.00 90.94 114 ALA A C 1
ATOM 881 O O . ALA A 1 114 ? -26.074 8.134 35.962 1.00 90.94 114 ALA A O 1
ATOM 882 N N . GLU A 1 115 ? -25.593 7.005 34.073 1.00 87.69 115 GLU A N 1
ATOM 883 C CA . GLU A 1 115 ? -26.950 6.484 33.854 1.00 87.69 115 GLU A CA 1
ATOM 884 C C . GLU A 1 115 ? -27.313 5.387 34.874 1.00 87.69 115 GLU A C 1
ATOM 886 O O . GLU A 1 115 ? -28.361 5.449 35.519 1.00 87.69 115 GLU A O 1
ATOM 891 N N . GLY A 1 116 ? -26.415 4.432 35.139 1.00 84.69 116 GLY A N 1
ATOM 892 C CA . GLY A 1 116 ? -26.661 3.363 36.114 1.00 84.69 116 GLY A CA 1
ATOM 893 C C . GLY A 1 116 ? -26.757 3.865 37.563 1.00 84.69 116 GLY A C 1
ATOM 894 O O . GLY A 1 116 ? -27.405 3.249 38.415 1.00 84.69 116 GLY A O 1
ATOM 895 N N . ALA A 1 117 ? -26.117 4.989 37.902 1.00 78.94 117 ALA A N 1
ATOM 896 C CA . ALA A 1 117 ? -26.305 5.650 39.195 1.00 78.94 117 ALA A CA 1
ATOM 897 C C . ALA A 1 117 ? -27.666 6.355 39.307 1.00 78.94 117 ALA A C 1
ATOM 899 O O . ALA A 1 117 ? -28.215 6.428 40.409 1.00 78.94 117 ALA A O 1
ATOM 900 N N . ALA A 1 118 ? -28.214 6.859 38.197 1.00 76.62 118 ALA A N 1
ATOM 901 C CA . ALA A 1 118 ? -29.531 7.485 38.174 1.00 76.62 118 ALA A CA 1
ATOM 902 C C . ALA A 1 118 ? -30.647 6.452 38.401 1.00 76.62 118 ALA A C 1
ATOM 904 O O . ALA A 1 118 ? -31.499 6.673 39.261 1.00 76.62 118 ALA A O 1
ATOM 905 N N . GLU A 1 119 ? -30.590 5.300 37.724 1.00 77.19 119 GLU A N 1
ATOM 906 C CA . GLU A 1 119 ? -31.603 4.238 37.848 1.00 77.19 119 GLU A CA 1
ATOM 907 C C . GLU A 1 119 ? -31.648 3.595 39.242 1.00 77.19 119 GLU A C 1
ATOM 909 O O . GLU A 1 119 ? -32.717 3.264 39.744 1.00 77.19 119 GLU A O 1
ATOM 914 N N . ARG A 1 120 ? -30.503 3.465 39.925 1.00 78.69 120 ARG A N 1
ATOM 915 C CA . ARG A 1 120 ? -30.442 2.902 41.291 1.00 78.69 120 ARG A CA 1
ATOM 916 C C . ARG A 1 120 ? -31.001 3.830 42.374 1.00 78.69 120 ARG A C 1
ATOM 918 O O . ARG A 1 120 ? -31.125 3.415 43.526 1.00 78.69 120 ARG A O 1
ATOM 925 N N . ARG A 1 121 ? -31.271 5.095 42.042 1.00 68.62 121 ARG A N 1
ATOM 926 C CA . ARG A 1 121 ? -31.717 6.128 42.990 1.00 68.62 121 ARG A CA 1
ATOM 927 C C . ARG A 1 121 ? -33.232 6.353 42.981 1.00 68.62 121 ARG A C 1
ATOM 929 O O .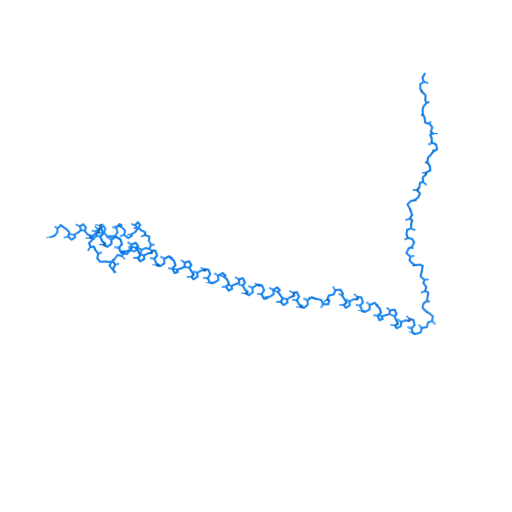 ARG A 1 121 ? -33.719 7.092 43.838 1.00 68.62 121 ARG A O 1
ATOM 936 N N . THR A 1 122 ? -33.943 5.749 42.034 1.00 55.19 122 THR A N 1
ATOM 937 C CA . THR A 1 122 ? -35.406 5.784 41.880 1.00 55.19 122 THR A CA 1
ATOM 938 C C . THR A 1 122 ? -36.043 4.484 42.331 1.00 55.19 122 THR A C 1
ATOM 940 O O . THR A 1 122 ? -37.131 4.563 42.941 1.00 55.19 122 THR A O 1
#

Organism: NCBI:txid131111

Radius of gyration: 40.62 Å; chains: 1; bounding box: 113×23×90 Å